Protein AF-A0AAD5YH83-F1 (afdb_monomer_lite)

Sequence (116 aa):
MSHNQRAGNYYTGGSSSRGHSLHNPPTYWAPALAPAPVPITPDNRRDNKKPAMPMRLHPNGKRRIAIHEVAFVHGHPQPIPLQDYQSAGGDWSLTGDSLVTPEDVFRAQKESRKHK

Foldseek 3Di:
DDDDDDDDDDDDDDDDPDDDPDDDDPPDDDPDDPPDDDDPDPPPPPDPPPPPDPQDAQQVRHQKDFQLCNCVSVVPPDRQDPVLLVVLVDDPPRDSRDIDGPSSVVSSVVSSVVVD

Secondary structure (DSSP, 8-state):
--------------------------------PPPP----------------------TTS-S-EEHHHHHHHTT-SSPPPHHHHHHTT--TT--TT-EE-HHHHHHHHHHHGGG-

pLDDT: mean 73.81, std 19.04, range [38.41, 95.88]

Structure (mmCIF, N/CA/C/O backbone):
data_AF-A0AAD5YH83-F1
#
_entry.id   AF-A0AAD5YH83-F1
#
loop_
_atom_site.group_PDB
_atom_site.id
_atom_site.type_symbol
_atom_site.label_atom_id
_atom_site.label_alt_id
_atom_site.label_comp_id
_atom_site.label_asym_id
_atom_site.label_entity_id
_atom_site.label_seq_id
_atom_site.pdbx_PDB_ins_code
_atom_site.Cartn_x
_atom_site.Cartn_y
_atom_site.Cartn_z
_atom_site.occupancy
_atom_site.B_iso_or_equiv
_atom_site.auth_seq_id
_atom_site.auth_comp_id
_atom_site.auth_asym_id
_atom_site.auth_atom_id
_atom_site.pdbx_PDB_model_num
ATOM 1 N N . MET A 1 1 ? -13.212 53.546 -19.447 1.00 43.28 1 MET A N 1
ATOM 2 C CA . MET A 1 1 ? -12.658 54.036 -20.727 1.00 43.28 1 MET A CA 1
ATOM 3 C C . MET A 1 1 ? -11.876 52.898 -21.372 1.00 43.28 1 MET A C 1
ATOM 5 O O . MET A 1 1 ? -11.025 52.356 -20.688 1.00 43.28 1 MET A O 1
ATOM 9 N N . SER A 1 2 ? -12.248 52.541 -22.613 1.00 51.81 2 SER A N 1
ATOM 10 C CA . SER A 1 2 ? -11.498 51.811 -23.668 1.00 51.81 2 SER A CA 1
ATOM 11 C C . SER A 1 2 ? -10.769 50.514 -23.276 1.00 51.81 2 SER A C 1
ATOM 13 O O . SER A 1 2 ? -9.797 50.552 -22.541 1.00 51.81 2 SER A O 1
ATOM 15 N N . HIS A 1 3 ? -11.165 49.299 -23.672 1.00 51.56 3 HIS A N 1
ATOM 16 C CA . HIS A 1 3 ? -11.435 48.757 -25.017 1.00 51.56 3 HIS A CA 1
ATOM 17 C C . HIS A 1 3 ? -10.408 49.117 -26.109 1.00 51.56 3 HIS A C 1
ATOM 19 O O . HIS A 1 3 ? -10.258 50.280 -26.468 1.00 51.56 3 HIS A O 1
ATOM 25 N N . ASN A 1 4 ? -9.868 48.044 -26.704 1.00 44.75 4 ASN A N 1
ATOM 26 C CA . ASN A 1 4 ? -9.437 47.855 -28.097 1.00 44.75 4 ASN A CA 1
ATOM 27 C C . ASN A 1 4 ? -7.946 47.853 -28.495 1.00 44.75 4 ASN A C 1
ATOM 29 O O . ASN A 1 4 ? -7.326 48.889 -28.685 1.00 44.75 4 ASN A O 1
ATOM 33 N N . GLN A 1 5 ? -7.503 46.621 -28.802 1.00 50.38 5 GLN A N 1
ATOM 34 C CA . GLN A 1 5 ? -7.108 46.112 -30.133 1.00 50.38 5 GLN A CA 1
ATOM 35 C C . GLN A 1 5 ? -5.886 46.694 -30.864 1.00 50.38 5 GLN A C 1
ATOM 37 O O . GLN A 1 5 ? -5.861 47.870 -31.213 1.00 50.38 5 GLN A O 1
ATOM 42 N N . ARG A 1 6 ? -4.998 45.772 -31.283 1.00 41.19 6 ARG A N 1
ATOM 43 C CA . ARG A 1 6 ? -4.363 45.575 -32.622 1.00 41.19 6 ARG A CA 1
ATOM 44 C C . ARG A 1 6 ? -3.060 44.791 -32.413 1.00 41.19 6 ARG A C 1
ATOM 46 O O . ARG A 1 6 ? -2.419 44.979 -31.394 1.00 41.19 6 ARG A O 1
ATOM 53 N N . ALA A 1 7 ? -2.567 43.909 -33.272 1.00 47.88 7 ALA A N 1
ATOM 54 C CA . ALA A 1 7 ? -2.899 43.409 -34.605 1.00 47.88 7 ALA A CA 1
ATOM 55 C C . ALA A 1 7 ? -2.311 41.972 -34.644 1.00 47.88 7 ALA A C 1
ATOM 57 O O . ALA A 1 7 ? -1.354 41.685 -33.934 1.00 47.88 7 ALA A O 1
ATOM 58 N N . GLY A 1 8 ? -2.905 40.981 -35.307 1.00 46.06 8 GLY A N 1
ATOM 59 C CA . GLY A 1 8 ? -2.877 40.860 -36.760 1.00 46.06 8 GLY A CA 1
ATOM 60 C C . GLY A 1 8 ? -1.473 40.475 -37.230 1.00 46.06 8 GLY A C 1
ATOM 61 O O . GLY A 1 8 ? -0.604 41.334 -37.249 1.00 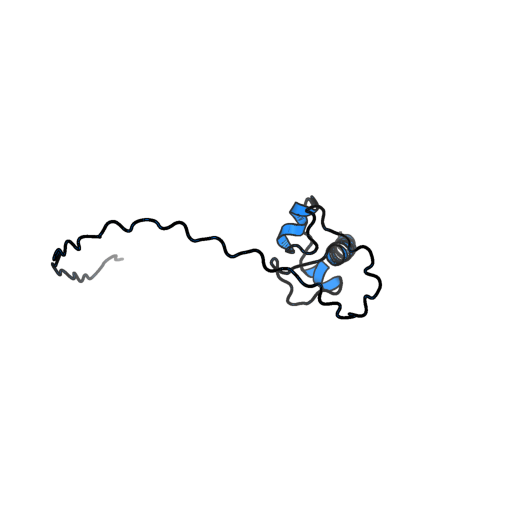46.06 8 GLY A O 1
ATOM 62 N N . ASN A 1 9 ? -1.265 39.212 -37.613 1.00 50.41 9 ASN A N 1
ATOM 63 C CA . ASN A 1 9 ? -0.433 38.881 -38.768 1.00 50.41 9 ASN A CA 1
ATOM 64 C C . ASN A 1 9 ? -0.757 37.477 -39.281 1.00 50.41 9 ASN A C 1
ATOM 66 O O . ASN A 1 9 ? -0.631 36.466 -38.594 1.00 50.41 9 ASN A O 1
ATOM 70 N N . TYR A 1 10 ? -1.221 37.490 -40.522 1.00 41.72 10 TYR A N 1
ATOM 71 C CA . TYR A 1 10 ? -1.566 36.374 -41.373 1.00 41.72 10 TYR A CA 1
ATOM 72 C C . TYR A 1 10 ? -0.271 35.799 -41.949 1.00 41.72 10 TYR A C 1
ATOM 74 O O . TYR A 1 10 ? 0.530 36.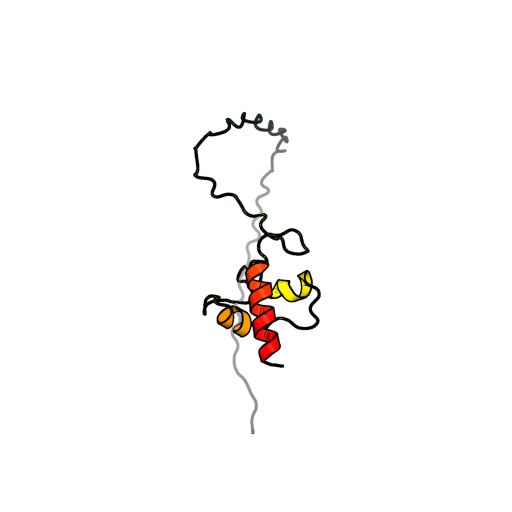553 -42.495 1.00 41.72 10 TYR A O 1
ATOM 82 N N . TYR A 1 11 ? -0.089 34.482 -41.883 1.00 43.78 11 TYR A N 1
ATOM 83 C CA . TYR A 1 11 ? 0.825 33.785 -42.784 1.00 43.78 11 TYR A CA 1
ATOM 84 C C . TYR A 1 11 ? 0.043 32.759 -43.592 1.00 43.78 11 TYR A C 1
ATOM 86 O O . TYR A 1 11 ? -0.335 31.687 -43.128 1.00 43.78 11 TYR A O 1
ATOM 94 N N . THR A 1 12 ? -0.228 33.176 -44.821 1.00 52.72 12 THR A N 1
ATOM 95 C CA . THR A 1 12 ? -0.572 32.372 -45.985 1.00 52.72 12 THR A CA 1
ATOM 96 C C . THR A 1 12 ? 0.683 31.719 -46.558 1.00 52.72 12 THR A C 1
ATOM 98 O O . THR A 1 12 ? 1.684 32.393 -46.788 1.00 52.72 12 THR A O 1
ATOM 101 N N . GLY A 1 13 ? 0.590 30.431 -46.864 1.00 43.81 13 GLY A N 1
ATOM 102 C CA . GLY A 1 13 ? 1.557 29.663 -47.649 1.00 43.81 13 GLY A CA 1
ATOM 103 C C . GLY A 1 13 ? 1.352 28.189 -47.314 1.00 43.81 13 GLY A C 1
ATOM 104 O O . GLY A 1 13 ? 1.420 27.813 -46.157 1.00 43.81 13 GLY A O 1
ATOM 105 N N . GLY A 1 14 ? 0.998 27.287 -48.215 1.00 38.41 14 GLY A N 1
ATOM 106 C CA . GLY A 1 14 ? 1.172 27.285 -49.655 1.00 38.41 14 GLY A CA 1
ATOM 107 C C . GLY A 1 14 ? 1.669 25.888 -50.016 1.00 38.41 14 GLY A C 1
ATOM 108 O O . GLY A 1 14 ? 2.809 25.554 -49.735 1.00 38.41 14 GLY A O 1
ATOM 109 N N . SER A 1 15 ? 0.770 25.085 -50.580 1.00 45.38 15 SER A N 1
ATOM 110 C CA . SER A 1 15 ? 1.013 24.048 -51.589 1.00 45.38 15 SER A CA 1
ATOM 111 C C . SER A 1 15 ? 2.244 23.134 -51.465 1.00 45.38 15 SER A C 1
ATOM 113 O O . SER A 1 15 ? 3.354 23.528 -51.810 1.00 45.38 15 SER A O 1
ATOM 115 N N . SER A 1 16 ? 2.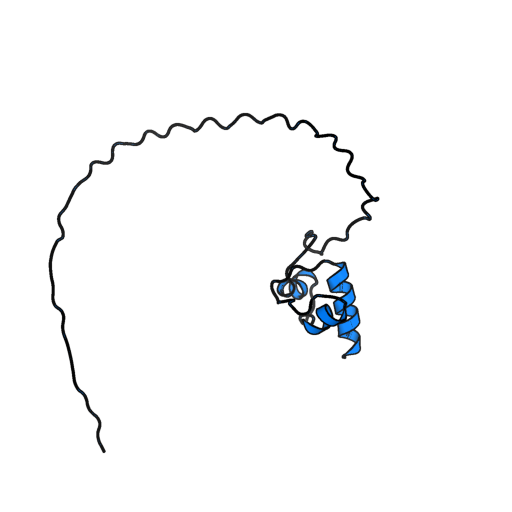009 21.839 -51.217 1.00 46.50 16 SER A N 1
ATOM 116 C CA . SER A 1 16 ? 2.522 20.761 -52.090 1.00 46.50 16 SER A CA 1
ATOM 117 C C . SER A 1 16 ? 2.008 19.387 -51.661 1.00 46.50 16 SER A C 1
ATOM 119 O O . SER A 1 16 ? 2.634 18.670 -50.887 1.00 46.50 16 SER A O 1
ATOM 121 N N . SER A 1 17 ? 0.878 18.986 -52.235 1.00 53.03 17 SER A N 1
ATOM 122 C CA . SER A 1 17 ? 0.453 17.588 -52.293 1.00 53.03 17 SER A CA 1
ATOM 123 C C . SER A 1 17 ? 1.101 16.959 -53.528 1.00 53.03 17 SER A C 1
ATOM 125 O O . SER A 1 17 ? 0.505 16.927 -54.603 1.00 53.03 17 SER A O 1
ATOM 127 N N . ARG A 1 18 ? 2.361 16.525 -53.412 1.00 52.88 18 ARG A N 1
ATOM 128 C CA . ARG A 1 18 ? 3.027 15.727 -54.451 1.00 52.88 18 ARG A CA 1
ATOM 129 C C . ARG A 1 18 ? 2.911 14.257 -54.081 1.00 52.88 18 ARG A C 1
ATOM 131 O O . ARG A 1 18 ? 3.484 13.808 -53.093 1.00 52.88 18 ARG A O 1
ATOM 138 N N . GLY A 1 19 ? 2.114 13.543 -54.868 1.00 53.19 19 GLY A N 1
ATOM 139 C CA . GLY A 1 19 ? 1.945 12.109 -54.750 1.00 53.19 19 GLY A CA 1
ATOM 140 C C . GLY A 1 19 ? 3.246 11.355 -54.986 1.00 53.19 19 GLY A C 1
ATOM 141 O O . GLY A 1 19 ? 4.034 11.713 -55.853 1.00 53.19 19 GLY A O 1
ATOM 142 N N . HIS A 1 20 ? 3.404 10.266 -54.246 1.00 46.53 20 HIS A N 1
ATOM 143 C CA . HIS A 1 20 ? 4.162 9.104 -54.673 1.00 46.53 20 HIS A CA 1
ATOM 144 C C . HIS A 1 20 ? 3.374 7.874 -54.219 1.00 46.53 20 HIS A C 1
ATOM 146 O O . HIS A 1 20 ? 3.384 7.502 -53.048 1.00 46.53 20 HIS A O 1
ATOM 152 N N . SER A 1 21 ? 2.651 7.268 -55.163 1.00 55.72 21 SER A N 1
ATOM 153 C CA . SER A 1 21 ? 2.135 5.906 -55.045 1.00 55.72 21 SER A CA 1
ATOM 154 C C . SER A 1 21 ? 3.319 4.946 -54.993 1.00 55.72 21 SER A C 1
ATOM 156 O O . SER A 1 21 ? 3.797 4.462 -56.020 1.00 55.72 21 SER A O 1
ATOM 158 N N . LEU A 1 22 ? 3.814 4.689 -53.787 1.00 57.56 22 LEU A N 1
ATOM 159 C CA . LEU A 1 22 ? 4.695 3.562 -53.532 1.00 57.56 22 LEU A CA 1
ATOM 160 C C . LEU A 1 22 ? 3.817 2.316 -53.473 1.00 57.56 22 LEU A C 1
ATOM 162 O O . LEU A 1 22 ? 3.007 2.132 -52.567 1.00 57.56 22 LEU A O 1
ATOM 166 N N . HIS A 1 23 ? 3.949 1.502 -54.512 1.00 51.62 23 HIS A N 1
ATOM 167 C CA . HIS A 1 23 ? 3.433 0.149 -54.559 1.00 51.62 23 HIS A CA 1
ATOM 168 C C . HIS A 1 23 ? 3.990 -0.612 -53.350 1.00 51.62 23 HIS A C 1
ATOM 170 O O . HIS A 1 23 ? 5.180 -0.916 -53.308 1.00 51.62 23 HIS A O 1
ATOM 176 N N . ASN A 1 24 ? 3.145 -0.900 -52.359 1.00 53.34 24 ASN A N 1
ATOM 177 C CA . ASN A 1 24 ? 3.483 -1.881 -51.336 1.00 53.34 24 ASN A CA 1
ATOM 178 C C . ASN A 1 24 ? 3.446 -3.269 -51.993 1.00 53.34 24 ASN A C 1
ATOM 180 O O . ASN A 1 24 ? 2.397 -3.643 -52.526 1.00 53.34 24 ASN A O 1
ATOM 184 N N . PRO A 1 25 ? 4.539 -4.051 -51.975 1.00 66.88 25 PRO A N 1
ATOM 185 C CA . PRO A 1 25 ? 4.448 -5.459 -52.326 1.00 66.88 25 PRO A CA 1
ATOM 186 C C . PRO A 1 25 ? 3.595 -6.190 -51.274 1.00 66.88 25 PRO A C 1
ATOM 188 O O . PRO A 1 25 ? 3.596 -5.794 -50.103 1.00 66.88 25 PRO A O 1
ATOM 191 N N . PRO A 1 26 ? 2.871 -7.262 -51.639 1.00 58.47 26 PRO A N 1
ATOM 192 C CA .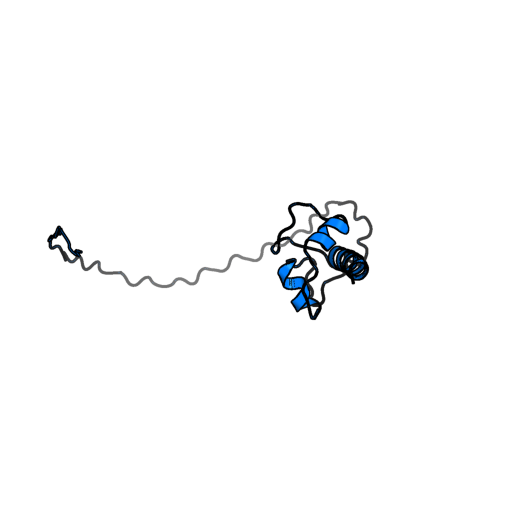 PRO A 1 26 ? 2.245 -8.125 -50.651 1.00 58.47 26 PRO A CA 1
ATOM 193 C C . PRO A 1 26 ? 3.348 -8.801 -49.831 1.00 58.47 26 PRO A C 1
ATOM 195 O O . PRO A 1 26 ? 4.035 -9.707 -50.304 1.00 58.47 26 PRO A O 1
ATOM 198 N N . THR A 1 27 ? 3.540 -8.339 -48.597 1.00 62.34 27 THR A N 1
ATOM 199 C CA . THR A 1 27 ? 4.355 -9.038 -47.606 1.00 62.34 27 THR A CA 1
ATOM 200 C C . THR A 1 27 ? 3.661 -10.358 -47.298 1.00 62.34 27 THR A C 1
ATOM 202 O O . THR A 1 27 ? 2.672 -10.403 -46.567 1.00 62.34 27 THR A O 1
ATOM 205 N N . TYR A 1 28 ? 4.158 -11.438 -47.892 1.00 53.44 28 TYR A N 1
ATOM 206 C CA . TYR A 1 28 ? 3.796 -12.788 -47.494 1.00 53.44 28 TYR A CA 1
ATOM 207 C C . TYR A 1 28 ? 4.160 -12.959 -46.017 1.00 53.44 28 TYR A C 1
ATOM 209 O O . TYR A 1 28 ? 5.321 -12.850 -45.624 1.00 53.44 28 TYR A O 1
ATOM 217 N N . TRP A 1 29 ? 3.141 -13.174 -45.192 1.00 51.44 29 TRP A N 1
ATOM 218 C CA . TRP A 1 29 ? 3.287 -13.534 -43.794 1.00 51.44 29 TRP A CA 1
ATOM 219 C C . TRP A 1 29 ? 3.994 -14.899 -43.716 1.00 51.44 29 TRP A C 1
ATOM 221 O O . TRP A 1 29 ? 3.460 -15.926 -44.130 1.00 51.44 29 TRP A O 1
ATOM 231 N N . ALA A 1 30 ? 5.230 -14.916 -43.229 1.00 60.78 30 ALA A N 1
ATOM 232 C CA . ALA A 1 30 ? 5.866 -16.149 -42.788 1.00 60.78 30 ALA A CA 1
ATOM 233 C C . ALA A 1 30 ? 5.475 -16.370 -41.317 1.00 60.78 30 ALA A C 1
ATOM 235 O O . ALA A 1 30 ? 5.619 -15.436 -40.521 1.00 60.78 30 ALA A O 1
ATOM 236 N N . PRO A 1 31 ? 4.994 -17.557 -40.908 1.00 60.12 31 PRO A N 1
ATOM 237 C CA . PRO A 1 31 ? 4.896 -17.869 -39.492 1.00 60.12 31 PRO A CA 1
ATOM 238 C C . PRO A 1 31 ? 6.318 -17.911 -38.924 1.00 60.12 31 PRO A C 1
ATOM 240 O O . PRO A 1 31 ? 7.128 -18.755 -39.308 1.00 60.12 31 PRO A O 1
ATOM 243 N N . ALA A 1 32 ? 6.639 -16.970 -38.035 1.00 61.50 32 ALA A N 1
ATOM 244 C CA . ALA A 1 32 ? 7.861 -17.027 -37.249 1.00 61.50 32 ALA A CA 1
ATOM 245 C C . ALA A 1 32 ? 7.870 -18.363 -36.491 1.00 61.50 32 ALA A C 1
ATOM 247 O O . ALA A 1 32 ? 7.002 -18.603 -35.649 1.00 61.50 32 ALA A O 1
ATOM 248 N N . LEU A 1 33 ? 8.814 -19.250 -36.823 1.00 63.16 33 LEU A N 1
ATOM 249 C CA . LEU A 1 33 ? 9.055 -20.459 -36.046 1.00 63.16 33 LEU A CA 1
ATOM 250 C C . LEU A 1 33 ? 9.317 -20.026 -34.601 1.00 63.16 33 LEU A C 1
ATOM 252 O O . LEU A 1 33 ? 10.241 -19.256 -34.336 1.00 63.16 33 LEU A O 1
ATOM 256 N N . ALA A 1 34 ? 8.474 -20.491 -33.681 1.00 69.19 34 ALA A N 1
ATOM 257 C CA . ALA A 1 34 ? 8.649 -20.242 -32.262 1.00 69.19 34 ALA A CA 1
ATOM 258 C C . ALA A 1 34 ? 10.052 -20.713 -31.827 1.00 69.19 34 ALA A C 1
ATOM 260 O O . ALA A 1 34 ? 10.477 -21.799 -32.239 1.00 69.19 34 ALA A O 1
ATOM 261 N N . PRO A 1 35 ? 10.785 -19.936 -31.010 1.00 59.72 35 PRO A N 1
ATOM 262 C CA . PRO A 1 35 ? 12.045 -20.405 -30.456 1.00 59.72 35 PRO A CA 1
ATOM 263 C C . PRO A 1 35 ? 11.784 -21.660 -29.618 1.00 59.72 35 PRO A C 1
ATOM 265 O O . PRO A 1 35 ? 10.865 -21.693 -28.796 1.00 59.72 35 PRO A O 1
ATOM 268 N N . ALA A 1 36 ? 12.582 -22.703 -29.848 1.00 73.00 36 ALA A N 1
ATOM 269 C CA . ALA A 1 36 ? 12.531 -23.926 -29.062 1.00 73.00 36 ALA A CA 1
ATOM 270 C C . ALA A 1 36 ? 12.684 -23.605 -27.560 1.00 73.00 36 ALA A C 1
ATOM 272 O O . ALA A 1 36 ? 13.485 -22.734 -27.203 1.00 73.00 36 ALA A O 1
ATOM 273 N N . 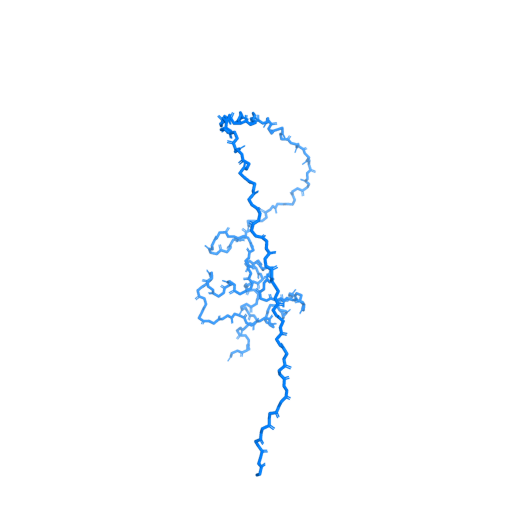PRO A 1 37 ? 11.948 -24.290 -26.666 1.00 64.75 37 PRO A N 1
ATOM 274 C CA . PRO A 1 37 ? 12.120 -24.111 -25.233 1.00 64.75 37 PRO A CA 1
ATOM 275 C C . PRO A 1 37 ? 13.536 -24.546 -24.846 1.00 64.75 37 PRO A C 1
ATOM 277 O O . PRO A 1 37 ? 13.900 -25.715 -24.974 1.00 64.75 37 PRO A O 1
ATOM 280 N N . VAL A 1 38 ? 14.351 -23.597 -24.387 1.00 69.69 38 VAL A N 1
ATOM 281 C CA . VAL A 1 38 ? 15.651 -23.918 -23.799 1.00 69.69 38 VAL A CA 1
ATOM 282 C C . VAL A 1 38 ? 15.432 -24.707 -22.501 1.00 69.69 38 VAL A C 1
ATOM 284 O O . VAL A 1 38 ? 14.599 -24.310 -21.680 1.00 69.69 38 VAL A O 1
ATOM 287 N N . PRO A 1 39 ? 16.150 -25.822 -22.285 1.00 61.47 39 PRO A N 1
ATOM 288 C CA . PRO A 1 39 ? 16.109 -26.527 -21.015 1.00 61.47 39 PRO A CA 1
ATOM 289 C C . PRO A 1 39 ? 16.700 -25.624 -19.929 1.00 61.47 39 PRO A C 1
ATOM 291 O O . PRO A 1 39 ? 17.882 -25.288 -19.947 1.00 61.47 39 PRO A O 1
ATOM 294 N N . ILE A 1 40 ? 15.858 -25.222 -18.980 1.00 61.06 40 ILE A N 1
ATOM 295 C CA . ILE A 1 40 ? 16.272 -24.591 -17.727 1.00 61.06 40 ILE A CA 1
ATOM 296 C C . ILE A 1 40 ? 17.087 -25.600 -16.912 1.00 61.06 40 ILE A C 1
ATOM 298 O O . ILE A 1 40 ? 16.539 -26.445 -16.206 1.00 61.06 40 ILE A O 1
ATOM 302 N N . THR A 1 41 ? 18.411 -25.535 -17.009 1.00 56.47 41 THR A N 1
ATOM 303 C CA . THR A 1 41 ? 19.302 -26.176 -16.041 1.00 56.47 41 THR A CA 1
ATOM 304 C C . THR A 1 41 ? 19.069 -25.516 -14.679 1.00 56.47 41 THR A C 1
ATOM 306 O O . THR A 1 41 ? 19.193 -24.292 -14.581 1.00 56.47 41 THR A O 1
ATOM 309 N N . PRO A 1 42 ? 18.724 -26.261 -13.613 1.00 59.12 42 PRO A N 1
ATOM 310 C CA . PRO A 1 42 ? 18.687 -25.689 -12.277 1.00 59.12 42 PRO A CA 1
ATOM 311 C C . PRO A 1 42 ? 20.122 -25.346 -11.863 1.00 59.12 42 PRO A C 1
ATOM 313 O O . PRO A 1 42 ? 20.910 -26.224 -11.510 1.00 59.12 42 PRO A O 1
ATOM 316 N N . ASP A 1 43 ? 20.467 -24.062 -11.947 1.00 55.38 43 ASP A N 1
ATOM 317 C CA . ASP A 1 43 ? 21.698 -23.508 -11.393 1.00 55.38 43 ASP A CA 1
ATOM 318 C C . ASP A 1 43 ? 21.649 -23.699 -9.873 1.00 55.38 43 ASP A C 1
ATOM 320 O O . ASP A 1 43 ? 20.950 -23.000 -9.140 1.00 55.38 43 ASP A O 1
ATOM 324 N N . ASN A 1 44 ? 22.340 -24.735 -9.404 1.00 53.75 44 ASN A N 1
ATOM 325 C CA . ASN A 1 44 ? 22.379 -25.158 -8.009 1.00 53.75 44 ASN A CA 1
ATOM 326 C C . ASN A 1 44 ? 23.362 -24.278 -7.214 1.00 53.75 44 ASN A C 1
ATOM 328 O O . ASN A 1 44 ? 24.211 -24.773 -6.465 1.00 53.75 44 ASN A O 1
ATOM 332 N N . ARG A 1 45 ? 23.279 -22.952 -7.401 1.00 55.31 45 ARG A N 1
ATOM 333 C CA . ARG A 1 45 ? 23.946 -21.986 -6.532 1.00 55.31 45 ARG A CA 1
ATOM 334 C C . ARG A 1 45 ? 23.318 -22.107 -5.153 1.00 55.31 45 ARG A C 1
ATOM 336 O O . ARG A 1 45 ? 22.155 -21.780 -4.929 1.00 55.31 45 ARG A O 1
ATOM 343 N N . ARG A 1 46 ? 24.120 -22.631 -4.225 1.00 54.94 46 ARG A N 1
ATOM 344 C CA . ARG A 1 46 ? 23.897 -22.590 -2.778 1.00 54.94 46 ARG A CA 1
ATOM 345 C C . ARG A 1 46 ? 23.841 -21.133 -2.314 1.00 54.94 46 ARG A C 1
ATOM 347 O O . ARG A 1 46 ? 24.782 -20.630 -1.710 1.00 54.94 46 ARG A O 1
ATOM 354 N N . ASP A 1 47 ? 22.730 -20.461 -2.573 1.00 61.38 47 ASP A N 1
ATOM 355 C CA . ASP A 1 47 ? 22.343 -19.302 -1.790 1.00 61.38 47 ASP A CA 1
ATOM 356 C C . ASP A 1 47 ? 21.932 -19.810 -0.412 1.00 61.38 47 ASP A C 1
ATOM 358 O O . ASP A 1 47 ? 21.059 -20.672 -0.279 1.00 61.38 47 ASP A O 1
ATOM 362 N N . ASN A 1 48 ? 22.602 -19.293 0.616 1.00 55.00 48 ASN A N 1
ATOM 363 C CA . ASN A 1 48 ? 22.236 -19.428 2.020 1.00 55.00 48 ASN A CA 1
ATOM 364 C C . ASN A 1 48 ? 20.769 -19.001 2.210 1.00 55.00 48 ASN A C 1
ATOM 366 O O . ASN A 1 48 ? 20.472 -17.857 2.559 1.00 55.00 48 ASN A O 1
ATOM 370 N N . LYS A 1 49 ? 19.825 -19.921 1.985 1.00 51.59 49 LYS A N 1
ATOM 371 C CA . LYS A 1 49 ? 18.424 -19.749 2.352 1.00 51.59 49 LYS A CA 1
ATOM 372 C C . LYS A 1 49 ? 18.361 -19.751 3.874 1.00 51.59 49 LYS A C 1
ATOM 374 O O . LYS A 1 49 ? 18.143 -20.785 4.499 1.00 51.59 49 LYS A O 1
ATOM 379 N N . LYS A 1 50 ? 18.497 -18.560 4.472 1.00 59.69 50 LYS A N 1
ATOM 380 C CA . LYS A 1 50 ? 17.768 -18.257 5.710 1.00 59.69 50 LYS A CA 1
ATOM 381 C C . LYS A 1 50 ? 16.347 -18.794 5.508 1.00 59.69 50 LYS A C 1
ATOM 383 O O . LYS A 1 50 ? 15.794 -18.548 4.431 1.00 59.69 50 LYS A O 1
ATOM 388 N N . PRO A 1 51 ? 15.779 -19.548 6.463 1.00 52.59 51 PRO A N 1
ATOM 389 C CA . PRO A 1 51 ? 14.440 -20.091 6.311 1.00 52.59 51 PRO A CA 1
ATOM 390 C C . PRO A 1 51 ? 13.520 -18.931 5.949 1.00 52.59 51 PRO A C 1
ATOM 392 O O . PRO A 1 51 ? 13.393 -17.971 6.711 1.00 52.59 51 PRO A O 1
ATOM 395 N N . ALA A 1 52 ? 12.977 -18.972 4.732 1.00 58.44 52 ALA A N 1
ATOM 396 C CA . ALA A 1 52 ? 12.008 -17.999 4.281 1.00 58.44 52 ALA A CA 1
ATOM 397 C C . ALA A 1 52 ? 10.799 -18.193 5.189 1.00 58.44 52 ALA A C 1
ATOM 399 O O . ALA A 1 52 ? 10.007 -19.112 4.981 1.00 58.44 52 ALA A O 1
ATOM 400 N N . MET A 1 53 ? 10.705 -17.384 6.248 1.00 59.75 53 MET A N 1
ATOM 401 C CA . MET A 1 53 ? 9.474 -17.286 7.018 1.00 59.75 53 MET A CA 1
ATOM 402 C C . MET A 1 53 ? 8.341 -17.074 6.010 1.00 59.75 53 MET A C 1
ATOM 404 O O . MET A 1 53 ? 8.571 -16.375 5.016 1.00 59.75 53 MET A O 1
ATOM 408 N N . PRO A 1 54 ? 7.164 -17.692 6.204 1.00 64.94 54 PRO A N 1
ATOM 409 C CA . PRO A 1 54 ? 6.053 -17.533 5.279 1.00 64.94 54 PRO A CA 1
ATOM 410 C C . PRO A 1 54 ? 5.770 -16.037 5.122 1.00 64.94 54 PRO A C 1
ATOM 412 O O . PRO A 1 54 ? 5.249 -15.395 6.032 1.00 64.94 54 PRO A O 1
ATOM 415 N N . MET A 1 55 ? 6.204 -15.470 3.992 1.00 69.31 55 MET A N 1
ATOM 416 C CA . MET A 1 55 ? 6.041 -14.050 3.715 1.00 69.31 55 MET A CA 1
ATOM 417 C C . MET A 1 55 ? 4.548 -13.813 3.574 1.00 69.31 55 MET A C 1
ATOM 419 O O . MET A 1 55 ? 3.905 -14.438 2.724 1.00 69.31 55 MET A O 1
ATOM 423 N N . ARG A 1 56 ? 3.991 -12.949 4.425 1.00 86.69 56 ARG A N 1
ATOM 424 C CA . ARG A 1 56 ? 2.581 -12.597 4.319 1.00 86.69 56 ARG A CA 1
ATOM 425 C C . ARG A 1 56 ? 2.357 -11.915 2.975 1.00 86.69 56 ARG A C 1
ATOM 427 O O . ARG A 1 56 ? 3.210 -11.184 2.473 1.00 86.69 56 ARG A O 1
ATOM 434 N N . LEU A 1 57 ? 1.211 -12.206 2.376 1.00 93.44 57 LEU A N 1
ATOM 435 C CA . LEU A 1 57 ? 0.757 -11.567 1.149 1.00 93.44 57 LEU A CA 1
ATOM 436 C C . LEU A 1 57 ? -0.355 -10.582 1.489 1.00 93.44 57 LEU A C 1
ATOM 438 O O . LEU A 1 57 ? -1.090 -10.768 2.461 1.00 93.44 57 LEU A O 1
ATOM 442 N N . HIS A 1 58 ? -0.482 -9.542 0.673 1.00 93.25 58 HIS A N 1
ATOM 443 C CA . HIS A 1 58 ? -1.660 -8.690 0.693 1.00 93.25 58 HIS A CA 1
ATOM 444 C C . HIS A 1 58 ? -2.905 -9.486 0.258 1.00 93.25 58 HIS A C 1
ATOM 446 O O . HIS A 1 58 ? -2.771 -10.493 -0.442 1.00 93.25 58 HIS A O 1
ATOM 452 N N . PRO A 1 59 ? -4.121 -9.021 0.601 1.00 94.31 59 PRO A N 1
ATOM 453 C CA . PRO A 1 59 ? -5.376 -9.640 0.159 1.00 94.31 59 PRO A CA 1
ATOM 454 C C . PRO A 1 59 ? -5.492 -9.871 -1.356 1.00 94.31 59 PRO A C 1
ATOM 456 O O . PRO A 1 59 ? -6.147 -10.812 -1.789 1.00 94.31 59 PRO A O 1
ATOM 459 N N . ASN A 1 60 ? -4.815 -9.059 -2.173 1.00 92.69 60 ASN A N 1
ATOM 460 C CA . ASN A 1 60 ? -4.756 -9.219 -3.629 1.00 92.69 60 ASN A CA 1
ATOM 461 C C . ASN A 1 60 ? -3.681 -10.220 -4.115 1.00 92.69 60 ASN A C 1
ATOM 463 O O . ASN A 1 60 ? -3.377 -10.264 -5.305 1.00 92.69 60 ASN A O 1
ATOM 467 N N . GLY A 1 61 ? -3.047 -10.973 -3.210 1.00 93.19 61 GLY A N 1
ATOM 468 C CA . GLY A 1 61 ? -2.000 -11.953 -3.511 1.00 93.19 61 GLY A CA 1
ATOM 469 C C . GLY A 1 61 ? -0.617 -11.360 -3.808 1.00 93.19 61 GLY A C 1
ATOM 470 O O . GLY A 1 61 ? 0.336 -12.111 -4.020 1.00 93.19 61 GLY A O 1
ATOM 471 N N . LYS A 1 62 ? -0.461 -10.029 -3.811 1.00 92.56 62 LYS A N 1
ATOM 472 C CA . LYS A 1 62 ? 0.831 -9.376 -4.066 1.00 92.56 62 LYS A CA 1
ATOM 473 C C . LYS A 1 62 ? 1.678 -9.304 -2.792 1.00 92.56 62 LYS A C 1
ATOM 475 O O . LYS A 1 62 ? 1.164 -9.177 -1.684 1.00 92.56 62 LYS A O 1
ATOM 480 N N . ARG A 1 63 ? 3.006 -9.338 -2.955 1.00 92.06 63 ARG A N 1
ATOM 481 C CA . ARG A 1 63 ? 3.974 -9.121 -1.856 1.00 92.06 63 ARG A CA 1
ATOM 482 C C . ARG A 1 63 ? 4.158 -7.651 -1.497 1.00 92.06 63 ARG A C 1
ATOM 484 O O . ARG A 1 63 ? 4.526 -7.344 -0.371 1.00 92.06 63 ARG A O 1
ATOM 491 N N . ARG A 1 64 ? 3.975 -6.770 -2.480 1.00 93.88 64 ARG A N 1
ATOM 492 C CA . ARG A 1 64 ? 4.057 -5.322 -2.328 1.00 93.88 64 ARG A CA 1
ATOM 493 C C . ARG A 1 64 ? 2.956 -4.664 -3.143 1.00 93.88 64 ARG A C 1
ATOM 495 O O . ARG A 1 64 ? 2.648 -5.146 -4.235 1.00 93.88 64 ARG A O 1
ATOM 502 N N . ILE A 1 65 ? 2.395 -3.587 -2.618 1.00 94.56 65 ILE A N 1
ATOM 503 C CA . ILE A 1 65 ? 1.394 -2.744 -3.286 1.00 94.56 65 ILE A CA 1
ATOM 504 C C . ILE A 1 65 ? 1.761 -1.279 -3.087 1.00 94.56 65 ILE A C 1
ATOM 506 O O . ILE A 1 65 ? 2.504 -0.966 -2.155 1.00 94.56 65 ILE A O 1
ATOM 510 N N . ALA A 1 66 ? 1.268 -0.388 -3.943 1.00 95.88 66 ALA A N 1
ATOM 511 C CA . ALA A 1 66 ? 1.480 1.040 -3.727 1.00 95.88 66 ALA A CA 1
ATOM 512 C C . ALA A 1 66 ? 0.678 1.527 -2.506 1.00 95.88 66 ALA A C 1
ATOM 514 O O . ALA A 1 66 ? -0.413 1.018 -2.239 1.00 95.88 66 ALA A O 1
ATOM 515 N N . ILE A 1 67 ? 1.188 2.523 -1.772 1.00 94.56 67 ILE A N 1
ATOM 516 C CA . ILE A 1 67 ? 0.510 3.095 -0.591 1.00 94.56 67 ILE A CA 1
ATOM 517 C C . ILE A 1 67 ? -0.919 3.544 -0.927 1.00 94.56 67 ILE A C 1
ATOM 519 O O . ILE A 1 67 ? -1.844 3.281 -0.156 1.00 94.56 67 ILE A O 1
ATOM 523 N N . HIS A 1 68 ? -1.130 4.161 -2.092 1.00 93.88 68 HIS A N 1
ATOM 524 C CA . HIS A 1 68 ? -2.461 4.594 -2.524 1.00 93.88 68 HIS A CA 1
ATOM 525 C C . HIS A 1 68 ? -3.432 3.423 -2.778 1.00 93.88 68 HIS A C 1
ATOM 527 O O . HIS A 1 68 ? -4.641 3.589 -2.626 1.00 93.88 68 HIS A O 1
ATOM 533 N N . GLU A 1 69 ? -2.932 2.227 -3.113 1.00 94.75 69 GLU A N 1
ATOM 534 C CA . GLU A 1 69 ? -3.755 1.024 -3.307 1.00 94.75 69 GLU A CA 1
ATOM 535 C C . GLU A 1 69 ? -4.155 0.365 -1.977 1.00 94.75 69 GLU A C 1
ATOM 537 O O . GLU A 1 69 ? -5.104 -0.419 -1.945 1.00 94.75 69 GLU A O 1
ATOM 542 N N . VAL A 1 70 ? -3.461 0.658 -0.868 1.00 94.50 70 VAL A N 1
ATOM 543 C CA . VAL A 1 70 ? -3.649 -0.036 0.421 1.00 94.50 70 VAL A CA 1
ATOM 544 C C . VAL A 1 70 ? -5.092 0.047 0.907 1.00 94.50 70 VAL A C 1
ATOM 546 O O . VAL A 1 70 ? -5.656 -0.969 1.315 1.00 94.50 70 VAL A O 1
ATOM 549 N N . ALA A 1 71 ? -5.698 1.234 0.844 1.00 94.50 71 ALA A N 1
ATOM 550 C CA . ALA A 1 71 ? -7.063 1.440 1.318 1.00 94.50 71 ALA A CA 1
ATOM 551 C C . ALA A 1 71 ? -8.065 0.566 0.555 1.00 94.50 71 ALA A C 1
ATOM 553 O O . ALA A 1 71 ? -8.944 -0.042 1.159 1.00 94.50 71 ALA A O 1
ATOM 554 N N . PHE A 1 72 ? -7.879 0.446 -0.760 1.00 95.06 72 PHE A N 1
ATOM 555 C CA . PHE A 1 72 ? -8.715 -0.384 -1.616 1.00 95.06 72 PHE A CA 1
ATOM 556 C C . PHE A 1 72 ? -8.478 -1.877 -1.363 1.00 95.06 72 PHE A C 1
ATOM 558 O O . PHE A 1 72 ? -9.424 -2.626 -1.137 1.00 95.06 72 PHE A O 1
ATOM 565 N N . VAL A 1 73 ? -7.214 -2.310 -1.332 1.00 94.31 73 VAL A N 1
ATOM 566 C CA . VAL A 1 73 ? -6.846 -3.728 -1.180 1.00 94.31 73 VAL A CA 1
ATOM 567 C C . VAL A 1 73 ? -7.260 -4.294 0.183 1.00 94.31 73 VAL A C 1
ATOM 569 O O . VAL A 1 73 ? -7.623 -5.464 0.267 1.00 94.31 73 VAL A O 1
ATOM 572 N N . HIS A 1 74 ? -7.226 -3.487 1.246 1.00 91.88 74 HIS A N 1
ATOM 573 C CA . HIS A 1 74 ? -7.614 -3.905 2.602 1.00 91.88 74 HIS A CA 1
ATOM 574 C C . HIS A 1 74 ? -9.016 -3.440 3.022 1.00 91.88 74 HIS A C 1
ATOM 576 O O . HIS A 1 74 ? -9.406 -3.649 4.171 1.00 91.88 74 HIS A O 1
ATOM 582 N N . GLY A 1 75 ? -9.778 -2.809 2.121 1.00 91.50 75 GLY A N 1
ATOM 583 C CA . GLY A 1 75 ? -11.144 -2.350 2.395 1.00 91.50 75 GLY A CA 1
ATOM 584 C C . GLY A 1 75 ? -11.238 -1.320 3.525 1.00 91.50 75 GLY A C 1
ATOM 585 O O . GLY A 1 75 ? -12.179 -1.346 4.318 1.00 91.50 75 GLY A O 1
ATOM 586 N N . HIS A 1 76 ? -10.246 -0.440 3.658 1.00 88.88 76 HIS A N 1
ATOM 587 C CA . HIS A 1 76 ? -10.282 0.629 4.652 1.00 88.88 76 HIS A CA 1
ATOM 588 C C . HIS A 1 76 ? -11.197 1.771 4.185 1.00 88.88 76 HIS A C 1
ATOM 590 O O . HIS A 1 76 ? -11.108 2.184 3.029 1.00 88.88 76 HIS A O 1
ATOM 596 N N . PRO A 1 77 ? -12.037 2.339 5.072 1.00 88.88 77 PRO A N 1
ATOM 597 C CA . PRO A 1 77 ? -12.930 3.443 4.710 1.00 88.88 77 PRO A CA 1
ATOM 598 C C . PRO A 1 77 ? -12.176 4.749 4.423 1.00 88.88 77 PRO A C 1
ATOM 600 O O . PRO A 1 77 ? -12.697 5.631 3.750 1.00 88.88 77 PRO A O 1
ATOM 603 N N . GLN A 1 78 ? -10.961 4.886 4.956 1.00 89.56 78 GLN A N 1
ATOM 604 C CA . GLN A 1 78 ? -10.072 6.021 4.737 1.00 89.56 78 GLN A CA 1
ATOM 605 C C . GLN A 1 78 ? -8.654 5.505 4.475 1.00 89.56 78 GLN A C 1
ATOM 607 O O . GLN A 1 78 ? -8.264 4.487 5.061 1.00 89.56 78 GLN A O 1
ATOM 612 N N . PRO A 1 79 ? -7.874 6.185 3.619 1.00 92.50 79 PRO A N 1
ATOM 613 C CA . PRO A 1 79 ? -6.471 5.858 3.441 1.00 92.50 79 PRO A CA 1
ATOM 614 C C . PRO A 1 79 ? -5.690 6.116 4.727 1.00 92.50 79 PRO A C 1
ATOM 616 O O . PRO A 1 79 ? -5.960 7.073 5.449 1.00 92.50 79 PRO A O 1
ATOM 619 N N . ILE A 1 80 ? -4.707 5.256 4.994 1.00 92.31 80 ILE A N 1
ATOM 620 C CA . ILE A 1 80 ? -3.754 5.471 6.082 1.00 92.31 80 ILE A CA 1
ATOM 621 C C . ILE A 1 80 ? -2.864 6.665 5.683 1.00 92.31 80 ILE A C 1
ATOM 623 O O . ILE A 1 80 ? -2.286 6.629 4.591 1.00 92.31 80 ILE A O 1
ATOM 627 N N . PRO A 1 81 ? -2.757 7.716 6.513 1.00 93.12 81 PRO A N 1
ATOM 628 C CA . PRO A 1 81 ? -1.873 8.851 6.269 1.00 93.12 81 PRO A CA 1
ATOM 629 C C . PRO A 1 81 ? -0.426 8.433 5.979 1.00 93.12 81 PRO A C 1
ATOM 631 O O . PRO A 1 81 ? 0.128 7.566 6.650 1.00 93.12 81 PRO A O 1
ATOM 634 N N . LEU A 1 82 ? 0.231 9.102 5.024 1.00 92.81 82 LEU A N 1
ATOM 635 C CA . LEU A 1 82 ? 1.653 8.877 4.703 1.00 92.81 82 LEU A CA 1
ATOM 636 C C . LEU A 1 82 ? 2.565 9.013 5.937 1.00 92.81 82 LEU A C 1
ATOM 638 O O . LEU A 1 82 ? 3.517 8.254 6.097 1.00 92.81 82 LEU A O 1
ATOM 642 N N . GLN A 1 83 ? 2.227 9.936 6.837 1.00 92.00 83 GLN A N 1
ATOM 643 C CA . GLN A 1 83 ? 2.945 10.188 8.090 1.00 92.00 83 GLN A CA 1
ATOM 644 C C . GLN A 1 83 ? 2.963 8.969 9.023 1.00 92.00 83 GLN A C 1
ATOM 646 O O . GLN A 1 83 ? 3.935 8.767 9.751 1.00 92.00 83 GLN A O 1
ATOM 651 N N . ASP A 1 84 ? 1.935 8.119 8.970 1.00 93.19 84 ASP A N 1
ATOM 652 C CA . ASP A 1 84 ? 1.872 6.912 9.795 1.00 93.19 84 ASP A CA 1
ATOM 653 C C . ASP A 1 84 ? 2.819 5.830 9.265 1.00 93.19 84 ASP A C 1
ATOM 655 O O . ASP A 1 84 ? 3.401 5.079 10.046 1.00 93.19 84 ASP A O 1
ATOM 659 N N . TYR A 1 85 ? 3.045 5.778 7.947 1.00 91.69 85 TYR A N 1
ATOM 660 C CA . TYR A 1 85 ? 4.070 4.910 7.357 1.00 91.69 85 TYR A CA 1
ATOM 661 C C . TYR A 1 85 ? 5.480 5.374 7.724 1.00 91.69 85 TYR A C 1
ATOM 663 O O . TYR A 1 85 ? 6.334 4.547 8.034 1.00 91.69 85 TYR A O 1
ATOM 671 N N . GLN A 1 86 ? 5.716 6.687 7.736 1.00 91.81 86 GLN A N 1
ATOM 672 C CA . GLN A 1 86 ? 6.992 7.271 8.160 1.00 91.81 86 GLN A CA 1
ATOM 673 C C . GLN A 1 86 ? 7.251 6.977 9.646 1.00 91.81 86 GLN A C 1
ATOM 675 O O . GLN A 1 86 ? 8.292 6.430 10.008 1.00 91.81 86 GLN A O 1
ATOM 680 N N . SER A 1 87 ? 6.253 7.219 10.501 1.00 89.56 87 SER A N 1
ATOM 681 C CA . SER A 1 87 ? 6.310 6.925 11.943 1.00 89.56 87 SER A CA 1
ATOM 682 C C . SER A 1 87 ? 6.485 5.432 12.247 1.00 89.56 87 SER A C 1
ATOM 684 O O . SER A 1 87 ? 7.113 5.065 13.239 1.00 89.56 87 SER A O 1
ATOM 686 N N . ALA A 1 88 ? 5.994 4.554 11.370 1.00 89.12 88 ALA A N 1
ATOM 687 C CA . ALA A 1 88 ? 6.163 3.104 11.454 1.00 89.12 88 ALA A CA 1
ATOM 688 C C . ALA A 1 88 ? 7.574 2.596 11.077 1.00 89.12 88 ALA A C 1
ATOM 690 O O . ALA A 1 88 ? 7.805 1.379 11.062 1.00 89.12 88 ALA A O 1
ATOM 691 N N . GLY A 1 89 ? 8.514 3.504 10.791 1.00 85.81 89 GLY A N 1
ATOM 692 C CA . GLY A 1 89 ? 9.886 3.196 10.379 1.00 85.81 89 GLY A CA 1
ATOM 693 C C . GLY A 1 89 ? 10.092 3.177 8.863 1.00 85.81 89 GLY A C 1
ATOM 694 O O . GLY A 1 89 ? 11.082 2.611 8.399 1.00 85.81 89 GLY A O 1
ATOM 695 N N . GLY A 1 90 ? 9.156 3.745 8.100 1.00 84.44 90 GLY A N 1
ATOM 696 C CA . GLY A 1 90 ? 9.300 3.985 6.668 1.00 84.44 90 GLY A CA 1
ATOM 697 C C . GLY A 1 90 ? 10.216 5.172 6.353 1.00 84.44 90 GLY A C 1
ATOM 698 O O . GLY A 1 90 ? 10.528 5.990 7.216 1.00 84.44 90 GLY A O 1
ATOM 699 N N . ASP A 1 91 ? 10.645 5.268 5.094 1.00 86.88 91 ASP A N 1
ATOM 700 C CA . ASP A 1 91 ? 11.462 6.387 4.614 1.00 86.88 91 ASP A CA 1
ATOM 701 C C . ASP A 1 91 ? 10.648 7.696 4.575 1.00 86.88 91 ASP A C 1
ATOM 703 O O . ASP A 1 91 ? 9.458 7.704 4.253 1.00 86.88 91 ASP A O 1
ATOM 707 N N . TRP A 1 92 ? 11.289 8.829 4.856 1.00 85.75 92 TRP A N 1
ATOM 708 C CA . TRP A 1 92 ? 10.656 10.150 4.755 1.00 85.75 92 TRP A CA 1
ATOM 709 C C . TRP A 1 92 ? 10.318 10.544 3.310 1.00 85.75 92 TRP A C 1
ATOM 711 O O . TRP A 1 92 ? 9.460 11.393 3.084 1.00 85.75 92 TRP A O 1
ATOM 721 N N . SER A 1 93 ? 10.942 9.882 2.338 1.00 86.81 93 SER A N 1
ATOM 722 C CA . SER A 1 93 ? 10.729 10.048 0.898 1.00 86.81 93 SER A CA 1
ATOM 723 C C . SER A 1 93 ? 9.556 9.220 0.364 1.00 86.81 93 SER A C 1
ATOM 725 O O . SER A 1 93 ? 9.343 9.181 -0.848 1.00 86.81 93 SER A O 1
ATOM 727 N N . LEU A 1 94 ? 8.811 8.523 1.233 1.00 89.38 94 LEU A N 1
ATOM 728 C CA . LEU A 1 94 ? 7.647 7.746 0.817 1.00 89.38 94 LEU A CA 1
ATOM 729 C C . LEU A 1 94 ? 6.583 8.650 0.184 1.00 89.38 94 LEU A C 1
ATOM 731 O O . LEU A 1 94 ? 6.155 9.659 0.742 1.00 89.38 94 LEU A O 1
ATOM 735 N N . THR A 1 95 ? 6.124 8.224 -0.983 1.00 92.06 95 THR A N 1
ATOM 736 C CA . THR A 1 95 ? 5.041 8.828 -1.761 1.00 92.06 95 THR A CA 1
ATOM 737 C C . THR A 1 95 ? 3.879 7.847 -1.896 1.00 92.06 95 THR A C 1
ATOM 739 O O . THR A 1 95 ? 4.010 6.663 -1.587 1.00 92.06 95 THR A O 1
ATOM 742 N N . GLY A 1 96 ? 2.735 8.305 -2.412 1.00 88.62 96 GLY A N 1
ATOM 743 C CA . GLY A 1 96 ? 1.589 7.428 -2.679 1.00 88.62 96 GLY A CA 1
ATOM 744 C C . GLY A 1 96 ? 1.915 6.237 -3.593 1.00 88.62 96 GLY A C 1
ATOM 745 O O . GLY A 1 96 ? 1.297 5.186 -3.452 1.00 88.62 96 GLY A O 1
ATOM 746 N N . ASP A 1 97 ? 2.900 6.372 -4.482 1.00 93.00 97 ASP A N 1
ATOM 747 C CA . ASP A 1 97 ? 3.353 5.320 -5.407 1.00 93.00 97 ASP A CA 1
ATOM 748 C C . ASP A 1 97 ? 4.405 4.382 -4.804 1.00 93.00 97 ASP A C 1
ATOM 750 O O . ASP A 1 97 ? 4.806 3.394 -5.423 1.00 93.00 97 ASP A O 1
ATOM 754 N N . SER A 1 98 ? 4.871 4.676 -3.590 1.00 93.50 98 SER A N 1
ATOM 755 C CA . SER A 1 98 ? 5.866 3.848 -2.919 1.00 93.50 98 SER A CA 1
ATOM 756 C C . SER A 1 98 ? 5.294 2.478 -2.576 1.00 93.50 98 SER A C 1
ATOM 758 O O . SER A 1 98 ? 4.155 2.346 -2.130 1.00 93.50 98 SER A O 1
ATOM 760 N N . LEU A 1 99 ? 6.107 1.445 -2.794 1.00 94.12 99 LEU A N 1
ATOM 761 C CA . LEU A 1 99 ? 5.709 0.058 -2.603 1.00 94.12 99 LEU A CA 1
ATOM 762 C C . LEU A 1 99 ? 5.914 -0.374 -1.151 1.00 94.12 99 LEU A C 1
ATOM 764 O O . LEU A 1 99 ? 7.042 -0.381 -0.661 1.00 94.12 99 LEU A O 1
ATOM 768 N N . VAL A 1 100 ? 4.839 -0.813 -0.505 1.00 93.12 100 VAL A N 1
ATOM 769 C CA . VAL A 1 100 ? 4.824 -1.261 0.894 1.00 93.12 100 VAL A CA 1
ATOM 770 C C . VAL A 1 100 ? 4.478 -2.738 1.007 1.00 93.12 100 VAL A C 1
ATOM 772 O O . VAL A 1 100 ? 3.799 -3.292 0.141 1.00 93.12 100 VAL A O 1
ATOM 775 N N . THR A 1 101 ? 4.968 -3.379 2.066 1.00 94.44 101 THR A N 1
ATOM 776 C CA . THR A 1 101 ? 4.655 -4.773 2.422 1.00 94.44 101 THR A CA 1
ATOM 777 C C . THR A 1 101 ? 3.447 -4.860 3.366 1.00 94.44 101 THR A C 1
ATOM 779 O O . THR A 1 101 ? 3.045 -3.849 3.956 1.00 94.44 101 THR A O 1
ATOM 782 N N . PRO A 1 102 ? 2.854 -6.054 3.575 1.00 92.88 102 PRO A N 1
ATOM 783 C CA . PRO A 1 102 ? 1.786 -6.225 4.561 1.00 92.88 102 PRO A CA 1
ATOM 784 C C . PRO A 1 102 ? 2.222 -5.849 5.979 1.00 92.88 102 PRO A C 1
ATOM 786 O O . PRO A 1 102 ? 1.424 -5.316 6.750 1.00 92.88 102 PRO A O 1
ATOM 789 N N . GLU A 1 103 ? 3.484 -6.103 6.325 1.00 92.31 103 GLU A N 1
ATOM 790 C CA . GLU A 1 103 ? 4.066 -5.735 7.612 1.00 92.31 103 GLU A CA 1
ATOM 791 C C . GLU A 1 103 ? 4.117 -4.216 7.802 1.00 92.31 103 GLU A C 1
ATOM 793 O O . GLU A 1 103 ? 3.778 -3.733 8.884 1.00 92.31 103 GLU A O 1
ATOM 798 N N . ASP A 1 104 ? 4.482 -3.466 6.760 1.00 92.44 104 ASP A N 1
ATOM 799 C CA . ASP A 1 104 ? 4.523 -1.999 6.801 1.00 92.44 104 ASP A CA 1
ATOM 800 C C . ASP A 1 104 ? 3.120 -1.421 7.002 1.00 92.44 1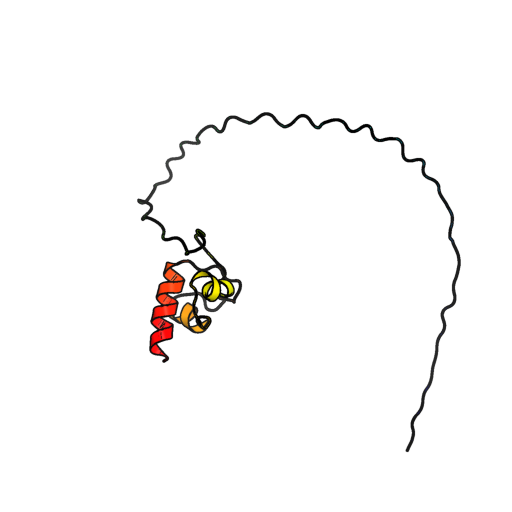04 ASP A C 1
ATOM 802 O O . ASP A 1 104 ? 2.917 -0.571 7.867 1.00 92.44 104 ASP A O 1
ATOM 806 N N . VAL A 1 105 ? 2.127 -1.948 6.272 1.00 92.56 105 VAL A N 1
ATOM 807 C CA . VAL A 1 105 ? 0.716 -1.555 6.427 1.00 92.56 105 VAL A CA 1
ATOM 808 C C . VAL A 1 105 ? 0.223 -1.830 7.846 1.00 92.56 105 VAL A C 1
ATOM 810 O O . VAL A 1 105 ? -0.431 -0.978 8.444 1.00 92.56 105 VAL A O 1
ATOM 813 N N . PHE A 1 106 ? 0.557 -2.988 8.421 1.00 92.81 106 PHE A N 1
ATOM 814 C CA . PHE A 1 106 ? 0.157 -3.328 9.789 1.00 92.81 106 PHE A CA 1
ATOM 815 C C . PHE A 1 106 ? 0.753 -2.364 10.824 1.00 92.81 106 PHE A C 1
ATOM 817 O O . PHE A 1 106 ? 0.062 -1.942 11.754 1.00 92.81 106 PHE A O 1
ATOM 824 N N . ARG A 1 107 ? 2.027 -1.987 10.666 1.00 92.38 107 ARG A N 1
ATOM 825 C CA . ARG A 1 107 ? 2.677 -1.011 11.553 1.00 92.38 107 ARG A CA 1
ATOM 826 C C . ARG A 1 107 ? 2.076 0.381 11.386 1.00 92.38 107 ARG A C 1
ATOM 828 O O . ARG A 1 107 ? 1.707 0.983 12.388 1.00 92.38 107 ARG A O 1
ATOM 835 N N . ALA A 1 108 ? 1.906 0.848 10.152 1.00 92.88 108 ALA A N 1
ATOM 836 C CA . ALA A 1 108 ? 1.298 2.146 9.869 1.00 92.88 108 ALA A CA 1
ATOM 837 C C . ALA A 1 108 ? -0.132 2.224 10.420 1.00 92.88 108 ALA A C 1
ATOM 839 O O . ALA A 1 108 ? -0.504 3.194 11.069 1.00 92.88 108 ALA A O 1
ATOM 840 N N . GLN A 1 109 ? -0.922 1.157 10.278 1.00 92.06 109 GLN A N 1
ATOM 841 C CA . GLN A 1 109 ? -2.264 1.093 10.854 1.00 92.06 109 GLN A CA 1
ATOM 842 C C . GLN A 1 109 ? -2.248 1.181 12.388 1.00 92.06 109 GLN A C 1
ATOM 844 O O . GLN A 1 109 ? -3.136 1.796 12.982 1.00 92.06 109 GLN A O 1
ATOM 849 N N . LYS A 1 110 ? -1.254 0.569 13.044 1.00 92.12 110 LYS A N 1
ATOM 850 C CA . LYS A 1 110 ? -1.075 0.668 14.497 1.00 92.12 110 LYS A CA 1
ATOM 851 C C . LYS A 1 110 ? -0.757 2.101 14.926 1.00 92.12 110 LYS A C 1
ATOM 853 O O . LYS A 1 110 ? -1.318 2.548 15.924 1.00 92.12 110 LYS A O 1
ATOM 858 N N . GLU A 1 111 ? 0.100 2.801 14.188 1.00 91.69 111 GLU A N 1
ATOM 859 C CA . GLU A 1 111 ? 0.422 4.211 14.448 1.00 91.69 111 GLU A CA 1
ATOM 860 C C . GLU A 1 111 ? -0.795 5.116 14.208 1.00 91.69 111 GLU A C 1
ATOM 862 O O . GLU A 1 111 ? -1.160 5.889 15.090 1.00 91.69 111 GLU A O 1
ATOM 867 N N . SER A 1 112 ? -1.533 4.900 13.118 1.00 88.69 112 SER A N 1
ATOM 868 C CA . SER A 1 112 ? -2.740 5.667 12.774 1.00 88.69 112 SER A CA 1
ATOM 869 C C . SER A 1 112 ? -3.813 5.661 13.866 1.00 88.69 112 SER A C 1
ATOM 871 O O . SER A 1 112 ? -4.502 6.652 14.106 1.00 88.69 112 SER A O 1
ATOM 873 N N . ARG A 1 113 ? -3.948 4.542 14.591 1.00 86.94 113 ARG A N 1
ATOM 874 C CA . ARG A 1 113 ? -4.901 4.417 15.706 1.00 86.94 113 ARG A CA 1
ATOM 875 C C . ARG A 1 113 ? -4.544 5.266 16.924 1.00 86.94 113 ARG A C 1
ATOM 877 O O . ARG A 1 113 ? -5.425 5.485 17.743 1.00 86.94 113 ARG A O 1
ATOM 884 N N . LYS A 1 114 ? -3.294 5.714 17.075 1.00 83.56 114 LYS A N 1
ATOM 885 C CA . LYS A 1 114 ? -2.883 6.566 18.205 1.00 83.56 114 LYS A CA 1
ATOM 886 C C . LYS A 1 114 ? -3.363 8.010 18.063 1.00 83.56 114 LYS A C 1
ATOM 888 O O . LYS A 1 114 ? -3.391 8.728 19.054 1.00 83.56 114 LYS A O 1
ATOM 893 N N . HIS A 1 115 ? -3.697 8.430 16.846 1.00 69.25 115 HIS A N 1
ATOM 894 C CA . HIS A 1 115 ? -4.058 9.809 16.519 1.00 69.25 115 HIS A CA 1
ATOM 895 C C . HIS A 1 115 ? -5.577 10.034 16.395 1.00 69.25 115 HIS A C 1
ATOM 897 O O . HIS A 1 115 ? -5.995 11.117 15.990 1.00 69.25 115 HIS A O 1
ATOM 903 N N . LYS A 1 116 ? -6.394 9.026 16.731 1.00 60.91 116 LYS A N 1
ATOM 904 C CA . LYS A 1 116 ? -7.859 9.120 16.827 1.00 60.91 116 LYS A CA 1
ATOM 905 C C . LYS A 1 116 ? -8.304 9.205 18.276 1.00 60.91 116 LYS A C 1
ATOM 907 O O . LYS A 1 116 ? -9.287 9.937 18.511 1.00 60.91 116 LYS A O 1
#

Radius of gyration: 30.39 Å; chains: 1; bounding box: 37×81×73 Å

Organism: NCBI:txid2056292